Protein AF-A0A9D6XMR1-F1 (afdb_monomer_lite)

pLDDT: mean 90.74, std 6.07, range [70.31, 97.5]

Radius of gyration: 13.98 Å; chains: 1; bounding box: 31×31×35 Å

Foldseek 3Di:
DAVCCPPPLNVVVLVVLVVVAVLSVLLVVLQVPDPFYKYWDSDWAATKIATQDDAPNHGQQWIWGWHADPVRWIKIWIWGADPDPPGRDTDTPFMAIGHRVPDDSVVSNLVVVCRNNSNDNVSPPPRGDPDDPDDRID

Sequence (138 aa):
MVGNENEAPIRRRAEELAGRSAFFARLLEAARSHPEPFRLAEDGEGLDLGADNRVQGRPNRARLKAFSLPTGRLAVFFYKPSLLPFSRDRYGYGGRVFDPAGVPPEEIRQWLDFLAAGMPPDRRPDNLLRGFPYDVPR

Structure (mmCIF, N/CA/C/O backbone):
data_AF-A0A9D6XMR1-F1
#
_entry.id   AF-A0A9D6XMR1-F1
#
loop_
_atom_site.group_PDB
_atom_site.id
_atom_site.type_symbol
_atom_site.label_atom_id
_atom_site.label_alt_id
_atom_site.label_comp_id
_atom_site.label_asym_id
_atom_site.label_entity_id
_atom_site.label_seq_id
_atom_site.pdbx_PDB_ins_code
_atom_site.Cartn_x
_atom_site.Cartn_y
_atom_site.Cartn_z
_atom_site.occupancy
_atom_site.B_iso_or_equiv
_atom_site.auth_seq_id
_atom_site.auth_comp_id
_atom_site.auth_asym_id
_atom_site.auth_atom_id
_atom_site.pdbx_PDB_model_num
ATOM 1 N N . MET A 1 1 ? 10.834 -10.325 1.036 1.00 70.31 1 MET A N 1
ATOM 2 C CA . MET A 1 1 ? 11.903 -9.688 1.865 1.00 70.31 1 MET A CA 1
ATOM 3 C C . MET A 1 1 ? 11.776 -8.169 1.765 1.00 70.31 1 MET A C 1
ATOM 5 O O . MET A 1 1 ? 11.591 -7.684 0.653 1.00 70.31 1 MET A O 1
ATOM 9 N N . VAL A 1 2 ? 11.863 -7.415 2.873 1.00 78.75 2 VAL A N 1
ATOM 10 C CA . VAL A 1 2 ? 11.838 -5.936 2.833 1.00 78.75 2 VAL A CA 1
ATOM 11 C C . VAL A 1 2 ? 13.272 -5.403 2.900 1.00 78.75 2 VAL A C 1
ATOM 13 O O . VAL A 1 2 ? 13.907 -5.425 3.946 1.00 78.75 2 VAL A O 1
ATOM 16 N N . GLY A 1 3 ? 13.808 -4.950 1.767 1.00 73.56 3 GLY A N 1
ATOM 17 C CA . GLY A 1 3 ? 15.251 -4.764 1.571 1.00 73.56 3 GLY A CA 1
ATOM 18 C C . GLY A 1 3 ? 15.918 -3.700 2.451 1.00 73.56 3 GLY A C 1
ATOM 19 O O . GLY A 1 3 ? 17.111 -3.808 2.710 1.00 73.56 3 GLY A O 1
ATOM 20 N N . ASN A 1 4 ? 15.171 -2.701 2.931 1.00 83.94 4 ASN A N 1
ATOM 21 C CA . ASN A 1 4 ? 15.692 -1.599 3.749 1.00 83.94 4 ASN A CA 1
ATOM 22 C C . ASN A 1 4 ? 15.253 -1.652 5.223 1.00 83.94 4 ASN A C 1
ATOM 24 O O . ASN A 1 4 ? 15.451 -0.696 5.965 1.00 83.94 4 ASN A O 1
ATOM 28 N N . GLU A 1 5 ? 14.664 -2.760 5.685 1.00 75.62 5 GLU A N 1
ATOM 29 C CA . GLU A 1 5 ? 14.071 -2.814 7.030 1.00 75.62 5 GLU A CA 1
ATOM 30 C C . GLU A 1 5 ? 15.076 -2.769 8.187 1.00 75.62 5 GLU A C 1
ATOM 32 O O . GLU A 1 5 ? 14.698 -2.479 9.318 1.00 75.62 5 GLU A O 1
ATOM 37 N N . ASN A 1 6 ? 16.355 -3.029 7.909 1.00 78.69 6 ASN A N 1
ATOM 38 C CA . ASN A 1 6 ? 17.423 -2.987 8.907 1.00 78.69 6 ASN A CA 1
ATOM 39 C C . ASN A 1 6 ? 17.970 -1.573 9.147 1.00 78.69 6 ASN A C 1
ATOM 41 O O . ASN A 1 6 ? 18.709 -1.355 10.109 1.00 78.69 6 ASN A O 1
ATOM 45 N N . GLU A 1 7 ? 17.608 -0.608 8.303 1.00 86.81 7 GLU A N 1
ATOM 46 C CA . GLU A 1 7 ? 17.966 0.790 8.504 1.00 86.81 7 GLU A CA 1
ATOM 47 C C . GLU A 1 7 ? 17.198 1.331 9.715 1.00 86.81 7 GLU A C 1
ATOM 49 O O . GLU A 1 7 ? 15.973 1.237 9.783 1.00 86.81 7 GLU A O 1
ATOM 54 N N . ALA A 1 8 ? 17.912 1.900 10.692 1.00 81.44 8 ALA A N 1
ATOM 55 C CA . ALA A 1 8 ? 17.330 2.369 11.951 1.00 81.44 8 ALA A CA 1
ATOM 56 C C . ALA A 1 8 ? 16.037 3.210 11.808 1.00 81.44 8 ALA A C 1
ATOM 58 O O . ALA A 1 8 ? 15.093 2.927 12.556 1.00 81.44 8 ALA A O 1
ATOM 59 N N . PRO A 1 9 ? 15.934 4.196 10.886 1.00 83.31 9 PRO A N 1
ATOM 60 C CA . PRO A 1 9 ? 14.693 4.955 10.715 1.00 83.31 9 PRO A CA 1
ATOM 61 C C . PRO A 1 9 ? 13.536 4.093 10.186 1.00 83.31 9 PRO A C 1
ATOM 63 O O . PRO A 1 9 ? 12.418 4.198 10.694 1.00 83.31 9 PRO A O 1
ATOM 66 N N . ILE A 1 10 ? 13.801 3.195 9.232 1.00 86.38 10 ILE A N 1
ATOM 67 C CA . ILE A 1 10 ? 12.796 2.283 8.670 1.00 86.38 10 ILE A CA 1
ATOM 68 C C . ILE A 1 10 ? 12.326 1.280 9.720 1.00 86.38 10 ILE A C 1
ATOM 70 O O . ILE A 1 10 ? 11.121 1.081 9.880 1.00 86.38 10 ILE A O 1
ATOM 74 N N . ARG A 1 11 ? 13.258 0.675 10.463 1.00 86.62 11 ARG A N 1
ATOM 75 C CA . ARG A 1 11 ? 12.941 -0.309 11.502 1.00 86.62 11 ARG A CA 1
ATOM 76 C C . ARG A 1 11 ? 12.013 0.280 12.556 1.00 86.62 11 ARG A C 1
ATOM 78 O O . ARG A 1 11 ? 10.949 -0.276 12.814 1.00 86.62 11 ARG A O 1
ATOM 85 N N . ARG A 1 12 ? 12.381 1.443 13.106 1.00 87.00 12 ARG A N 1
ATOM 86 C CA . ARG A 1 12 ? 11.587 2.142 14.126 1.00 87.00 12 ARG A CA 1
ATOM 87 C C . ARG A 1 12 ? 10.180 2.458 13.621 1.00 87.00 12 ARG A C 1
ATOM 89 O O . ARG A 1 12 ? 9.207 2.265 14.341 1.00 87.00 12 ARG A O 1
ATOM 96 N N . ARG A 1 13 ? 10.068 2.915 12.374 1.00 88.00 13 ARG A N 1
ATOM 97 C CA . ARG A 1 13 ? 8.784 3.206 11.730 1.00 88.00 13 ARG A CA 1
ATOM 98 C C . ARG A 1 13 ? 7.935 1.949 11.542 1.00 88.00 13 ARG A C 1
ATOM 100 O O . ARG A 1 13 ? 6.734 1.979 11.799 1.00 88.00 13 ARG A O 1
ATOM 107 N N . ALA A 1 14 ? 8.542 0.851 11.098 1.00 88.50 14 ALA A N 1
ATOM 108 C CA . ALA A 1 14 ? 7.855 -0.423 10.927 1.00 88.50 14 ALA A CA 1
ATOM 109 C C . ALA A 1 14 ? 7.323 -0.954 12.270 1.00 88.50 14 ALA A C 1
ATOM 111 O O . ALA A 1 14 ? 6.169 -1.371 12.340 1.00 88.50 14 ALA A O 1
ATOM 112 N N . GLU A 1 15 ? 8.130 -0.880 13.332 1.00 90.88 15 GLU A N 1
ATOM 113 C CA . GLU A 1 15 ? 7.740 -1.237 14.704 1.00 90.88 15 GLU A CA 1
ATOM 114 C C . GLU A 1 15 ? 6.592 -0.358 15.215 1.00 90.88 15 GLU A C 1
ATOM 116 O O . GLU A 1 15 ? 5.594 -0.869 15.722 1.00 90.88 15 GLU A O 1
ATOM 121 N N . GLU A 1 16 ? 6.687 0.960 15.024 1.00 91.56 16 GLU A N 1
ATOM 122 C CA . GLU A 1 16 ? 5.648 1.907 15.427 1.00 91.56 16 GLU A CA 1
ATOM 123 C C . GLU A 1 16 ? 4.314 1.632 14.719 1.00 91.56 16 GLU A C 1
ATOM 125 O O . GLU A 1 16 ? 3.266 1.555 15.361 1.00 91.56 16 GLU A O 1
ATOM 130 N N . LEU A 1 17 ? 4.333 1.447 13.396 1.00 90.75 17 LEU A N 1
ATOM 131 C CA . LEU A 1 17 ? 3.129 1.151 12.616 1.00 90.75 17 LEU A CA 1
ATOM 132 C C . LEU A 1 17 ? 2.537 -0.212 12.986 1.00 90.75 17 LEU A C 1
ATOM 134 O O . LEU A 1 17 ? 1.322 -0.314 13.157 1.00 90.75 17 LEU A O 1
ATOM 138 N N . ALA A 1 18 ? 3.375 -1.237 13.162 1.00 91.56 18 ALA A N 1
ATOM 139 C CA . ALA A 1 18 ? 2.933 -2.552 13.617 1.00 91.56 18 ALA A CA 1
ATOM 140 C C . ALA A 1 18 ? 2.266 -2.486 15.003 1.00 91.56 18 ALA A C 1
ATOM 142 O O . ALA A 1 18 ? 1.244 -3.135 15.215 1.00 91.56 18 ALA A O 1
ATOM 143 N N . GLY A 1 19 ? 2.784 -1.652 15.913 1.00 91.19 19 GLY A N 1
ATOM 144 C CA . GLY A 1 19 ? 2.188 -1.410 17.229 1.00 91.19 19 GLY A CA 1
ATOM 145 C C . GLY A 1 19 ? 0.852 -0.656 17.189 1.00 91.19 19 GLY A C 1
ATOM 146 O O . GLY A 1 19 ? 0.026 -0.826 18.082 1.00 91.19 19 GLY A O 1
ATOM 147 N N . ARG A 1 20 ? 0.600 0.149 16.146 1.00 89.31 20 ARG A N 1
ATOM 148 C CA . ARG A 1 20 ? -0.657 0.905 15.975 1.00 89.31 20 ARG A CA 1
ATOM 149 C C . ARG A 1 20 ? -1.820 0.050 15.469 1.00 89.31 20 ARG A C 1
ATOM 151 O O . ARG A 1 20 ? -2.973 0.381 15.731 1.00 89.31 20 ARG A O 1
ATOM 158 N N . SER A 1 21 ? -1.553 -0.999 14.688 1.00 91.50 21 SER A N 1
ATOM 159 C CA . SER A 1 21 ? -2.606 -1.867 14.150 1.00 91.50 21 SER A CA 1
ATOM 160 C C . SER A 1 21 ? -2.083 -3.240 13.742 1.00 91.50 21 SER A C 1
ATOM 162 O O . SER A 1 21 ? -1.114 -3.352 12.990 1.00 91.50 21 SER A O 1
ATOM 164 N N . ALA A 1 22 ? -2.837 -4.285 14.097 1.00 92.94 22 ALA A N 1
ATOM 165 C CA . ALA A 1 22 ? -2.608 -5.645 13.610 1.00 92.94 22 ALA A CA 1
ATOM 166 C C . ALA A 1 22 ? -2.647 -5.746 12.074 1.00 92.94 22 ALA A C 1
ATOM 168 O O . ALA A 1 22 ? -2.057 -6.653 11.494 1.00 92.94 22 ALA A O 1
ATOM 169 N N . PHE A 1 23 ? -3.331 -4.826 11.385 1.00 94.94 23 PHE A N 1
ATOM 170 C CA . PHE A 1 23 ? -3.282 -4.758 9.927 1.00 94.94 23 PHE A CA 1
ATOM 171 C C . PHE A 1 23 ? -1.874 -4.426 9.410 1.00 94.94 23 PHE A C 1
ATOM 173 O O . PHE A 1 23 ? -1.373 -5.127 8.534 1.00 94.94 23 PHE A O 1
ATOM 180 N N . PHE A 1 24 ? -1.219 -3.397 9.960 1.00 95.00 24 PHE A N 1
ATOM 181 C CA . PHE A 1 24 ? 0.125 -3.004 9.523 1.00 95.00 24 PHE A CA 1
ATOM 182 C C . PHE A 1 24 ? 1.144 -4.108 9.800 1.00 95.00 24 PHE A C 1
ATOM 184 O O . PHE A 1 24 ? 1.966 -4.400 8.934 1.00 95.00 24 PHE A O 1
ATOM 191 N N . ALA A 1 25 ? 1.046 -4.766 10.960 1.00 94.62 25 ALA A N 1
ATOM 192 C CA . ALA A 1 25 ? 1.887 -5.914 11.292 1.00 94.62 25 ALA A CA 1
ATOM 193 C C . ALA A 1 25 ? 1.754 -7.040 10.249 1.00 94.62 25 ALA A C 1
ATOM 195 O O . ALA A 1 25 ? 2.758 -7.486 9.697 1.00 94.62 25 ALA A O 1
ATOM 196 N N . ARG A 1 26 ? 0.516 -7.425 9.905 1.00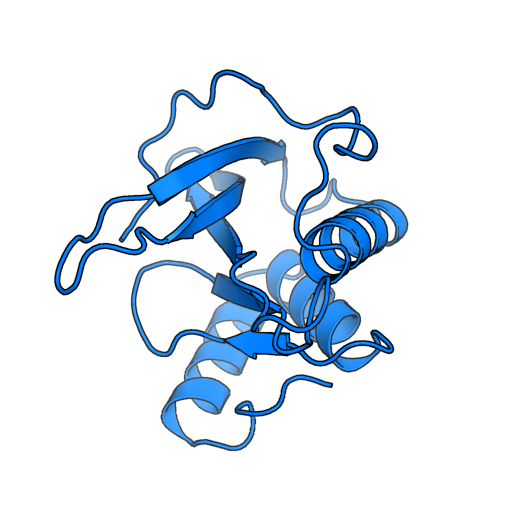 95.44 26 ARG A N 1
ATOM 197 C CA . ARG A 1 26 ? 0.240 -8.462 8.895 1.00 95.44 26 ARG A CA 1
ATOM 198 C C . ARG A 1 26 ? 0.703 -8.066 7.495 1.00 95.44 26 ARG A C 1
ATOM 200 O O . ARG A 1 26 ? 1.239 -8.900 6.775 1.00 95.44 26 ARG A O 1
ATOM 207 N N . LEU A 1 27 ? 0.523 -6.805 7.099 1.00 95.88 27 LEU A N 1
ATOM 208 C CA . LEU A 1 27 ? 0.996 -6.308 5.804 1.00 95.88 27 LEU A CA 1
ATOM 209 C C . LEU A 1 27 ? 2.528 -6.383 5.698 1.00 95.88 27 LEU A C 1
ATOM 211 O O . LEU A 1 27 ? 3.053 -6.827 4.678 1.00 95.88 27 LEU A O 1
ATOM 215 N N . LEU A 1 28 ? 3.241 -5.988 6.756 1.00 95.81 28 LEU A N 1
ATOM 216 C CA . LEU A 1 28 ? 4.701 -6.081 6.826 1.00 95.81 28 LEU A CA 1
ATOM 217 C C . LEU A 1 28 ? 5.182 -7.535 6.793 1.00 95.81 28 LEU A C 1
ATOM 219 O O . LEU A 1 28 ? 6.105 -7.861 6.051 1.00 95.81 28 LEU A O 1
ATOM 223 N N . GLU A 1 29 ? 4.552 -8.417 7.567 1.00 95.50 29 GLU A N 1
ATOM 224 C CA . GLU A 1 29 ? 4.859 -9.850 7.579 1.00 95.50 29 GLU A CA 1
ATOM 225 C C . GLU A 1 29 ? 4.640 -10.497 6.206 1.00 95.50 29 GLU A C 1
ATOM 227 O O . GLU A 1 29 ? 5.509 -11.222 5.709 1.00 95.50 29 GLU A O 1
ATOM 232 N N . ALA A 1 30 ? 3.522 -10.178 5.551 1.00 96.50 30 ALA A N 1
ATOM 233 C CA . ALA A 1 30 ? 3.234 -10.649 4.206 1.00 96.50 30 ALA A CA 1
ATOM 234 C C . ALA A 1 30 ? 4.296 -10.159 3.206 1.00 96.50 30 ALA A C 1
ATOM 236 O O . ALA A 1 30 ? 4.803 -10.957 2.424 1.00 96.50 30 ALA A O 1
ATOM 237 N N . ALA A 1 31 ? 4.712 -8.889 3.273 1.00 96.75 31 ALA A N 1
ATOM 238 C CA . ALA A 1 31 ? 5.765 -8.342 2.409 1.00 96.75 31 ALA A CA 1
ATOM 239 C C . ALA A 1 31 ? 7.149 -8.979 2.663 1.00 96.75 31 ALA A C 1
ATOM 241 O O . ALA A 1 31 ? 7.930 -9.210 1.732 1.00 96.75 31 ALA A O 1
ATOM 242 N N . ARG A 1 32 ? 7.467 -9.313 3.919 1.00 94.44 32 ARG A N 1
ATOM 243 C CA . ARG A 1 32 ? 8.696 -10.045 4.274 1.00 94.44 32 ARG A CA 1
ATOM 244 C C . ARG A 1 32 ? 8.713 -11.445 3.678 1.00 94.44 32 ARG A C 1
ATOM 246 O O . ARG A 1 32 ? 9.738 -11.841 3.126 1.00 94.44 32 ARG A O 1
ATOM 253 N N . SER A 1 33 ? 7.578 -12.133 3.748 1.00 95.62 33 SER A N 1
ATOM 254 C CA . SER A 1 33 ? 7.410 -13.521 3.305 1.00 95.62 33 SER A CA 1
ATOM 255 C C . SER A 1 33 ? 7.171 -13.657 1.799 1.00 95.62 33 SER A C 1
ATOM 257 O O . SER A 1 33 ? 7.257 -14.754 1.253 1.00 95.62 33 SER A O 1
ATOM 259 N N . HIS A 1 34 ? 6.869 -12.554 1.116 1.00 97.00 34 HIS A N 1
ATOM 260 C CA . HIS A 1 34 ? 6.633 -12.550 -0.319 1.00 97.00 34 HIS A CA 1
ATOM 261 C C . HIS A 1 34 ? 7.931 -12.851 -1.109 1.00 97.00 34 HIS A C 1
ATOM 263 O O . HIS A 1 34 ? 8.995 -12.345 -0.725 1.00 97.00 34 HIS A O 1
ATOM 269 N N . PRO A 1 35 ? 7.861 -13.627 -2.217 1.00 95.50 35 PRO A N 1
ATOM 270 C CA . PRO A 1 35 ? 9.032 -13.977 -3.034 1.00 95.50 35 PRO A CA 1
ATOM 271 C C . PRO A 1 35 ? 9.758 -12.763 -3.627 1.00 95.50 35 PRO A C 1
ATOM 273 O O . PRO A 1 35 ? 10.984 -12.707 -3.646 1.00 95.50 35 PRO A O 1
ATOM 276 N N . GLU A 1 36 ? 8.994 -11.777 -4.092 1.00 96.06 36 GLU A N 1
ATOM 277 C CA . GLU A 1 36 ? 9.530 -10.531 -4.648 1.00 96.06 36 GLU A CA 1
ATOM 278 C C . GLU A 1 36 ? 9.949 -9.543 -3.541 1.00 96.06 36 GLU A C 1
ATOM 280 O O . GLU A 1 36 ? 9.296 -9.480 -2.493 1.00 96.06 36 GLU A O 1
ATOM 285 N N . PRO A 1 37 ? 11.024 -8.759 -3.745 1.00 95.69 37 PRO A N 1
ATOM 286 C CA . PRO A 1 37 ? 11.496 -7.785 -2.769 1.00 95.69 37 PRO A CA 1
ATOM 287 C C . PRO A 1 37 ? 10.602 -6.539 -2.696 1.00 95.69 37 PRO A C 1
ATOM 289 O O . PRO A 1 37 ? 10.089 -6.052 -3.707 1.00 95.69 37 PRO A O 1
ATOM 292 N N . PHE A 1 38 ? 10.488 -5.974 -1.493 1.00 96.69 38 PHE A N 1
ATOM 293 C CA . PHE A 1 38 ? 9.796 -4.711 -1.228 1.00 96.69 38 PHE A CA 1
ATOM 294 C C . PHE A 1 38 ? 10.691 -3.728 -0.470 1.00 96.69 38 PHE A C 1
ATOM 296 O O . PHE A 1 38 ? 11.692 -4.114 0.131 1.00 96.69 38 PHE A O 1
ATOM 303 N N . ARG A 1 39 ? 10.314 -2.450 -0.464 1.00 95.12 39 ARG A N 1
ATOM 304 C CA . ARG A 1 39 ? 10.936 -1.388 0.336 1.00 95.12 39 ARG A CA 1
ATOM 305 C C . ARG A 1 39 ? 9.884 -0.509 0.983 1.00 95.12 39 ARG A C 1
ATOM 307 O O . ARG A 1 39 ? 8.831 -0.267 0.397 1.00 95.12 39 ARG A O 1
ATOM 314 N N . LEU A 1 40 ? 10.203 -0.001 2.164 1.00 94.00 40 LEU A N 1
ATOM 315 C CA . LEU A 1 40 ? 9.391 0.989 2.865 1.00 94.00 40 LEU A CA 1
ATOM 316 C C . LEU A 1 40 ? 9.902 2.400 2.575 1.00 94.00 40 LEU A C 1
ATOM 318 O O . LEU A 1 40 ? 11.112 2.604 2.481 1.00 94.00 40 LEU A O 1
ATOM 322 N N . ALA A 1 41 ? 9.003 3.376 2.460 1.00 90.00 41 ALA A N 1
ATOM 323 C CA . ALA A 1 41 ? 9.401 4.779 2.536 1.00 90.00 41 ALA A CA 1
ATOM 324 C C . ALA A 1 41 ? 9.707 5.175 3.991 1.00 90.00 41 ALA A C 1
ATOM 326 O O . ALA A 1 41 ? 9.059 4.698 4.927 1.00 90.00 41 ALA A O 1
ATOM 327 N N . GLU A 1 42 ? 10.685 6.062 4.168 1.00 81.94 42 GLU A N 1
ATOM 328 C CA . GLU A 1 42 ? 11.097 6.583 5.478 1.00 81.94 42 GLU A CA 1
ATOM 329 C C . GLU A 1 42 ? 10.064 7.543 6.080 1.00 81.94 42 GLU A C 1
ATOM 331 O O . GLU A 1 42 ? 9.891 7.615 7.300 1.00 81.94 42 GLU A O 1
ATOM 336 N N . ASP A 1 43 ? 9.348 8.269 5.228 1.00 77.88 43 ASP A N 1
ATOM 337 C CA . ASP A 1 43 ? 8.565 9.435 5.597 1.00 77.88 43 ASP A CA 1
ATOM 338 C C . ASP A 1 43 ? 7.086 9.340 5.185 1.00 77.88 43 ASP A C 1
ATOM 340 O O . ASP A 1 43 ? 6.613 8.377 4.577 1.00 77.88 43 ASP A O 1
ATOM 344 N N . GLY A 1 44 ? 6.323 10.343 5.621 1.00 82.12 44 GLY A N 1
ATOM 345 C CA . GLY A 1 44 ? 4.885 10.453 5.386 1.00 82.12 44 GLY A CA 1
ATOM 346 C C . GLY A 1 44 ? 4.026 9.829 6.482 1.00 82.12 44 GLY A C 1
ATOM 347 O O . GLY A 1 44 ? 4.527 9.253 7.449 1.00 82.12 44 GLY A O 1
ATOM 348 N N . GLU A 1 45 ? 2.711 9.946 6.347 1.00 88.25 45 GLU A N 1
ATOM 349 C CA . GLU A 1 45 ? 1.753 9.317 7.265 1.00 88.25 45 GLU A CA 1
ATOM 350 C C . GLU A 1 45 ? 1.374 7.908 6.785 1.00 88.25 45 GLU A C 1
ATOM 352 O O . GLU A 1 45 ? 1.176 7.681 5.590 1.00 88.25 45 GLU A O 1
ATOM 357 N N . GLY A 1 46 ? 1.256 6.959 7.718 1.00 92.44 46 GLY A N 1
ATOM 358 C CA . GLY A 1 46 ? 0.909 5.569 7.414 1.00 92.44 46 GLY A CA 1
ATOM 359 C C . GLY A 1 46 ? 2.088 4.739 6.898 1.00 92.44 46 GLY A C 1
ATOM 360 O O . GLY A 1 46 ? 3.247 5.066 7.116 1.00 92.44 46 GLY A O 1
ATOM 361 N N . LEU A 1 47 ? 1.806 3.629 6.232 1.00 94.69 47 LEU A N 1
ATOM 362 C CA . LEU A 1 47 ? 2.793 2.722 5.657 1.00 94.69 47 LEU A CA 1
ATOM 363 C C . LEU A 1 47 ? 2.837 2.920 4.142 1.00 94.69 47 LEU A C 1
ATOM 365 O O . LEU A 1 47 ? 1.817 2.749 3.483 1.00 94.69 47 LEU A O 1
ATOM 369 N N . ASP A 1 48 ? 4.000 3.246 3.583 1.00 95.88 48 ASP A N 1
ATOM 370 C CA . ASP A 1 48 ? 4.208 3.328 2.133 1.00 95.88 48 ASP A CA 1
ATOM 371 C C . ASP A 1 48 ? 5.188 2.230 1.710 1.00 95.88 48 ASP A C 1
ATOM 373 O O . ASP A 1 48 ? 6.345 2.225 2.133 1.00 95.88 48 ASP A O 1
ATOM 377 N N . LEU A 1 49 ? 4.687 1.265 0.940 1.00 96.81 49 LEU A N 1
ATOM 378 C CA . LEU A 1 49 ? 5.399 0.070 0.504 1.00 96.81 49 LEU A CA 1
ATOM 379 C C . LEU A 1 49 ? 5.538 0.084 -1.017 1.00 96.81 49 LEU A C 1
ATOM 381 O O . LEU A 1 49 ? 4.541 0.150 -1.735 1.00 96.81 49 LEU A O 1
ATOM 385 N N . GLY A 1 50 ? 6.764 -0.027 -1.516 1.00 96.56 50 GLY A N 1
ATOM 386 C CA . GLY A 1 50 ? 7.067 -0.174 -2.936 1.00 96.56 50 GLY A CA 1
ATOM 387 C C . GLY A 1 50 ? 7.619 -1.555 -3.257 1.00 96.56 50 GLY A C 1
ATOM 388 O O . GLY A 1 50 ? 8.405 -2.096 -2.485 1.00 96.56 50 GLY A O 1
ATOM 389 N N . ALA A 1 51 ? 7.241 -2.115 -4.403 1.00 96.19 51 ALA A N 1
ATOM 390 C CA . ALA A 1 51 ? 7.921 -3.290 -4.944 1.00 96.19 51 ALA A CA 1
ATOM 391 C C . ALA A 1 51 ? 9.286 -2.880 -5.527 1.00 96.19 51 ALA A C 1
ATOM 393 O O . ALA A 1 51 ? 9.382 -1.877 -6.235 1.00 96.19 51 ALA A O 1
ATOM 394 N N . ASP A 1 52 ? 10.331 -3.650 -5.225 1.00 95.56 52 ASP A N 1
ATOM 395 C CA . ASP A 1 52 ? 11.734 -3.349 -5.568 1.00 95.56 52 ASP A CA 1
ATOM 396 C C . ASP A 1 52 ? 12.295 -4.271 -6.664 1.00 95.56 52 ASP A C 1
ATOM 398 O O . ASP A 1 52 ? 13.490 -4.306 -6.950 1.00 95.56 52 ASP A O 1
ATOM 402 N N . ASN A 1 53 ? 11.422 -5.050 -7.295 1.00 96.25 53 ASN A N 1
ATOM 403 C CA . ASN A 1 53 ? 11.778 -5.909 -8.411 1.00 96.25 53 ASN A CA 1
ATOM 404 C C . ASN A 1 53 ? 11.804 -5.142 -9.745 1.00 96.25 53 ASN A C 1
ATOM 406 O O . ASN A 1 53 ? 11.556 -3.935 -9.823 1.00 96.25 53 ASN A O 1
ATOM 410 N N . ARG A 1 54 ? 12.120 -5.848 -10.837 1.00 96.88 54 ARG A N 1
ATOM 411 C CA . ARG A 1 54 ? 12.029 -5.300 -12.198 1.00 96.88 54 ARG A CA 1
ATOM 412 C C . ARG A 1 54 ? 10.798 -5.850 -12.903 1.00 96.88 54 ARG A C 1
ATOM 414 O O . ARG A 1 54 ? 10.584 -7.054 -12.920 1.00 96.88 54 ARG A O 1
ATOM 421 N N . VAL A 1 55 ? 10.056 -4.979 -13.580 1.00 95.38 55 VAL A N 1
ATOM 422 C CA . VAL A 1 55 ? 8.920 -5.349 -14.436 1.00 95.38 55 VAL A CA 1
ATOM 423 C C . VAL A 1 55 ? 9.264 -4.954 -15.866 1.00 95.38 55 VAL A C 1
ATOM 425 O O . VAL A 1 55 ? 9.609 -3.802 -16.127 1.00 95.38 55 VAL A O 1
ATOM 428 N N . GLN A 1 56 ? 9.225 -5.918 -16.793 1.00 92.44 56 GLN A N 1
ATOM 429 C CA . GLN A 1 56 ? 9.594 -5.71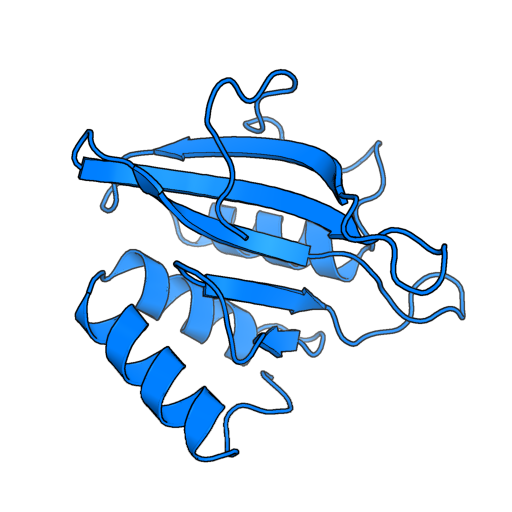7 -18.207 1.00 92.44 56 GLN A CA 1
ATOM 430 C C . GLN A 1 56 ? 10.978 -5.058 -18.375 1.00 92.44 56 GLN A C 1
ATOM 432 O O . GLN A 1 56 ? 11.170 -4.130 -19.159 1.00 92.44 56 GLN A O 1
ATOM 437 N N . GLY A 1 57 ? 11.949 -5.498 -17.570 1.00 94.50 57 GLY A N 1
ATOM 438 C CA . GLY A 1 57 ? 13.316 -4.987 -17.623 1.00 94.50 57 GLY A CA 1
ATOM 439 C C . GLY A 1 57 ? 13.489 -3.556 -17.106 1.00 94.50 57 GLY A C 1
ATOM 440 O O . GLY A 1 57 ? 14.575 -3.010 -17.271 1.00 94.50 57 GLY A O 1
ATOM 441 N N . ARG A 1 58 ? 12.489 -2.946 -16.458 1.00 93.69 58 ARG A N 1
ATOM 442 C CA . ARG A 1 58 ? 12.565 -1.607 -15.844 1.00 93.69 58 ARG A CA 1
ATOM 443 C C . ARG A 1 58 ? 12.344 -1.689 -14.328 1.00 93.69 58 ARG A C 1
ATOM 445 O O . ARG A 1 58 ? 11.681 -2.627 -13.889 1.00 93.69 58 ARG A O 1
ATOM 452 N N . PRO A 1 59 ? 12.864 -0.742 -13.523 1.00 94.88 59 PRO A N 1
ATOM 453 C CA . PRO A 1 59 ? 12.548 -0.683 -12.096 1.00 94.88 59 PRO A CA 1
ATOM 454 C C . PRO A 1 59 ? 11.036 -0.645 -11.869 1.00 94.88 59 PRO A C 1
ATOM 456 O O . PRO A 1 59 ? 10.332 0.123 -12.538 1.00 94.88 59 PRO A O 1
ATOM 459 N N . ASN A 1 60 ? 10.535 -1.468 -10.949 1.00 96.56 60 ASN A N 1
ATOM 460 C CA . ASN A 1 60 ? 9.141 -1.402 -10.556 1.00 96.56 60 ASN A CA 1
ATOM 461 C C . ASN A 1 60 ? 8.884 -0.085 -9.810 1.00 96.56 60 ASN A C 1
ATOM 463 O O . ASN A 1 60 ? 9.688 0.399 -9.020 1.00 96.56 60 ASN A O 1
ATOM 467 N N . ARG A 1 61 ? 7.761 0.546 -10.142 1.00 95.38 61 ARG A N 1
ATOM 468 C CA . ARG A 1 61 ? 7.337 1.842 -9.597 1.00 95.38 61 ARG A CA 1
ATOM 469 C C . ARG A 1 61 ? 6.024 1.720 -8.836 1.00 95.38 61 ARG A C 1
ATOM 471 O O . ARG A 1 61 ? 5.464 2.734 -8.432 1.00 95.38 61 ARG A O 1
ATOM 478 N N . ALA A 1 62 ? 5.496 0.506 -8.715 1.00 96.94 62 ALA A N 1
ATOM 479 C CA . ALA A 1 62 ? 4.256 0.247 -8.023 1.00 96.94 62 ALA A CA 1
ATOM 480 C C . ALA A 1 62 ? 4.429 0.433 -6.519 1.00 96.94 62 ALA A C 1
ATOM 482 O O . ALA A 1 62 ? 5.362 -0.102 -5.917 1.00 96.94 62 ALA A O 1
ATOM 483 N N . ARG A 1 63 ? 3.506 1.193 -5.934 1.00 97.00 63 ARG A N 1
ATOM 484 C CA . ARG A 1 63 ? 3.455 1.467 -4.507 1.00 97.00 63 ARG A CA 1
ATOM 485 C C . ARG A 1 63 ? 2.049 1.290 -3.960 1.00 97.00 63 ARG A C 1
ATOM 487 O O . ARG A 1 63 ? 1.060 1.497 -4.665 1.00 97.00 63 ARG A O 1
ATOM 494 N N . LEU A 1 64 ? 1.997 0.948 -2.683 1.00 96.69 64 LEU A N 1
ATOM 495 C CA . LEU A 1 64 ? 0.809 0.878 -1.852 1.00 96.69 64 LEU A CA 1
ATOM 496 C C . LEU A 1 64 ? 1.027 1.802 -0.663 1.00 96.69 64 LEU A C 1
ATOM 498 O O . LEU A 1 64 ? 2.010 1.656 0.058 1.00 96.69 64 LEU A O 1
ATOM 502 N N . LYS A 1 65 ? 0.087 2.718 -0.433 1.00 96.69 65 LYS A N 1
ATOM 503 C CA . LYS A 1 65 ? 0.026 3.515 0.791 1.00 96.69 65 LYS A CA 1
ATOM 504 C C . LYS A 1 65 ? -1.149 3.063 1.639 1.00 96.69 65 LYS A C 1
ATOM 506 O O . LYS A 1 65 ? -2.287 3.132 1.183 1.00 96.69 65 LYS A O 1
ATOM 511 N N . ALA A 1 66 ? -0.875 2.603 2.851 1.00 96.25 66 ALA A N 1
ATOM 512 C CA . ALA A 1 66 ? -1.868 2.225 3.840 1.00 96.25 66 ALA A CA 1
ATOM 513 C C . ALA A 1 66 ? -1.898 3.246 4.977 1.00 96.25 66 ALA A C 1
ATOM 515 O O . ALA A 1 66 ? -0.853 3.583 5.523 1.00 96.25 66 ALA A O 1
ATOM 516 N N . PHE A 1 67 ? -3.067 3.742 5.358 1.00 95.38 67 PHE A N 1
ATOM 517 C CA . PHE A 1 67 ? -3.180 4.803 6.360 1.00 95.38 67 PHE A CA 1
ATOM 518 C C . PHE A 1 67 ? -4.532 4.758 7.070 1.00 95.38 67 PHE A C 1
ATOM 520 O O . PHE A 1 67 ? -5.484 4.136 6.591 1.00 95.38 67 PHE A O 1
ATOM 527 N N . SER A 1 68 ? -4.599 5.404 8.231 1.00 93.56 68 SER A N 1
ATOM 528 C CA . SER A 1 68 ? -5.831 5.532 9.005 1.00 93.56 68 SER A CA 1
ATOM 529 C C . SER A 1 68 ? -6.651 6.715 8.518 1.00 93.56 68 SER A C 1
ATOM 531 O O . SER A 1 68 ? -6.115 7.777 8.223 1.00 93.56 68 SER A O 1
ATOM 533 N N . LEU A 1 69 ? -7.965 6.534 8.453 1.00 92.88 69 LEU A N 1
ATOM 534 C CA . LEU A 1 69 ? -8.912 7.610 8.199 1.00 92.88 69 LEU A CA 1
ATOM 535 C C . LEU A 1 69 ? -9.411 8.192 9.531 1.00 92.88 69 LEU A C 1
ATOM 537 O O . LEU A 1 69 ? -9.494 7.456 10.517 1.00 92.88 69 LEU A O 1
ATOM 541 N N . PRO A 1 70 ? -9.875 9.458 9.559 1.00 89.50 70 PRO A N 1
ATOM 542 C CA . PRO A 1 70 ? -10.479 10.059 10.756 1.00 89.50 70 PRO A CA 1
ATOM 543 C C . PRO A 1 70 ? -11.672 9.268 11.316 1.00 89.50 70 PRO A C 1
ATOM 545 O O . PRO A 1 70 ? -11.979 9.341 12.498 1.00 89.50 70 PRO A O 1
ATOM 548 N N . THR A 1 71 ? -12.327 8.476 10.464 1.00 90.31 71 THR A N 1
ATOM 549 C CA . THR A 1 71 ? -13.435 7.575 10.827 1.00 90.31 71 THR A CA 1
ATOM 550 C C . THR A 1 71 ? -13.014 6.349 11.653 1.00 90.31 71 THR A C 1
ATOM 552 O O . THR A 1 71 ? -13.871 5.556 12.025 1.00 90.31 71 THR A O 1
ATOM 555 N N . GLY A 1 72 ? -11.713 6.137 11.888 1.00 90.19 72 GLY A N 1
ATOM 556 C CA . GLY A 1 72 ? -11.170 4.934 12.535 1.00 90.19 72 GLY A CA 1
ATOM 557 C C . GLY A 1 72 ? -10.994 3.735 11.593 1.00 90.19 72 GLY A C 1
ATOM 558 O O . GLY A 1 72 ? -10.367 2.742 11.962 1.00 90.19 72 GLY A O 1
ATOM 559 N N . ARG A 1 73 ? -11.500 3.830 10.358 1.00 93.81 73 ARG A N 1
ATOM 560 C CA . ARG A 1 73 ? -11.266 2.846 9.292 1.00 93.81 73 ARG A CA 1
ATOM 561 C C . ARG A 1 73 ? -9.857 2.990 8.721 1.00 93.81 73 ARG A C 1
ATOM 563 O O . ARG A 1 73 ? -9.221 4.035 8.856 1.00 93.81 73 ARG A O 1
ATOM 570 N N . LEU A 1 74 ? -9.387 1.956 8.038 1.00 95.00 74 LEU A N 1
ATOM 571 C CA . LEU A 1 74 ? -8.140 1.991 7.282 1.00 95.00 74 LEU A CA 1
ATOM 572 C C . LEU A 1 74 ? -8.426 2.130 5.793 1.00 95.00 74 LEU A C 1
ATOM 574 O O . LEU A 1 74 ? -9.474 1.716 5.293 1.00 95.00 74 LEU A O 1
ATOM 578 N N . ALA A 1 75 ? -7.454 2.683 5.085 1.00 95.50 75 ALA A N 1
ATOM 579 C CA . ALA A 1 75 ? -7.433 2.704 3.642 1.00 95.50 75 ALA A CA 1
ATOM 580 C C . ALA A 1 75 ? -6.126 2.136 3.096 1.00 95.50 75 ALA A C 1
ATOM 582 O O . ALA A 1 75 ? -5.071 2.310 3.701 1.00 95.50 75 ALA A O 1
ATOM 583 N N . VAL A 1 76 ? -6.202 1.518 1.918 1.00 95.88 76 VAL A N 1
ATOM 584 C CA . VAL A 1 76 ? -5.054 1.281 1.035 1.00 95.88 76 VAL A CA 1
ATOM 585 C C . VAL A 1 76 ? -5.261 2.022 -0.276 1.00 95.88 76 VAL A C 1
ATOM 587 O O . VAL A 1 76 ? -6.368 2.044 -0.814 1.00 95.88 76 VAL A O 1
ATOM 590 N N . PHE A 1 77 ? -4.196 2.610 -0.803 1.00 96.38 77 PHE A N 1
ATOM 591 C CA . PHE A 1 77 ? -4.187 3.309 -2.080 1.00 96.38 77 PHE A CA 1
ATOM 592 C C . PHE A 1 77 ? -3.003 2.852 -2.926 1.00 96.38 77 PHE A C 1
ATOM 594 O O . PHE A 1 77 ? -1.857 2.877 -2.480 1.00 96.38 77 PHE A O 1
ATOM 601 N N . PHE A 1 78 ? -3.288 2.456 -4.160 1.00 96.19 78 PHE A N 1
ATOM 602 C CA . PHE A 1 78 ? -2.322 1.924 -5.110 1.00 96.19 78 PHE A CA 1
ATOM 603 C C . PHE A 1 78 ? -1.921 3.017 -6.084 1.00 96.19 78 PHE A C 1
ATOM 605 O O . PHE A 1 78 ? -2.786 3.658 -6.687 1.00 96.19 78 PHE A O 1
ATOM 612 N N . TYR A 1 79 ? -0.623 3.244 -6.264 1.00 95.25 79 TYR A N 1
ATOM 613 C CA . TYR A 1 79 ? -0.163 4.333 -7.115 1.00 95.25 79 TYR A CA 1
ATOM 614 C C . TYR A 1 79 ? 1.219 4.106 -7.714 1.00 95.25 79 TYR A C 1
ATOM 616 O O . TYR A 1 79 ? 2.039 3.354 -7.193 1.00 95.25 79 TYR A O 1
ATOM 624 N N . LYS A 1 80 ? 1.491 4.806 -8.816 1.00 94.94 80 LYS A N 1
ATOM 625 C CA . LYS A 1 80 ? 2.854 5.008 -9.322 1.00 94.94 80 LYS A CA 1
ATOM 626 C C . LYS A 1 80 ? 3.236 6.473 -9.115 1.00 94.94 80 LYS A C 1
ATOM 628 O O . LYS A 1 80 ? 2.406 7.339 -9.409 1.00 94.94 80 LYS A O 1
ATOM 633 N N . PRO A 1 81 ? 4.454 6.783 -8.640 1.00 92.06 81 PRO A N 1
ATOM 634 C CA . PRO A 1 81 ? 4.935 8.159 -8.614 1.00 92.06 81 PRO A CA 1
ATOM 635 C C . PRO A 1 81 ? 5.022 8.719 -10.041 1.00 92.06 81 PRO A C 1
ATOM 637 O O . PRO A 1 81 ? 4.912 7.979 -11.024 1.00 92.06 81 PRO A O 1
ATOM 640 N N . SER A 1 82 ? 5.234 10.022 -10.181 1.00 88.31 82 SER A N 1
ATOM 641 C CA . SER A 1 82 ? 5.551 10.640 -11.469 1.00 88.31 82 SER A CA 1
ATOM 642 C C . SER A 1 82 ? 6.928 10.206 -11.993 1.00 88.31 82 SER A C 1
ATOM 644 O O . SER A 1 82 ? 7.779 9.739 -11.232 1.00 88.31 82 SER A O 1
ATOM 646 N N . LEU A 1 83 ? 7.126 10.253 -13.316 1.00 85.31 83 LEU A N 1
ATOM 647 C CA . LEU A 1 83 ? 8.462 10.116 -13.930 1.00 85.31 83 LEU A CA 1
ATOM 648 C C . LEU A 1 83 ? 9.186 11.460 -13.991 1.00 85.31 83 LEU A C 1
ATOM 650 O O . LEU A 1 83 ? 10.395 11.490 -14.202 1.00 85.31 83 LEU A O 1
ATOM 654 N N . LEU A 1 84 ? 8.445 12.559 -13.845 1.00 86.00 84 LEU A N 1
ATOM 655 C CA . LEU A 1 84 ? 9.010 13.892 -13.906 1.00 86.00 84 LEU A CA 1
ATOM 656 C C . LEU A 1 84 ? 9.852 14.136 -12.648 1.00 86.00 84 LEU A C 1
ATOM 658 O O . LEU A 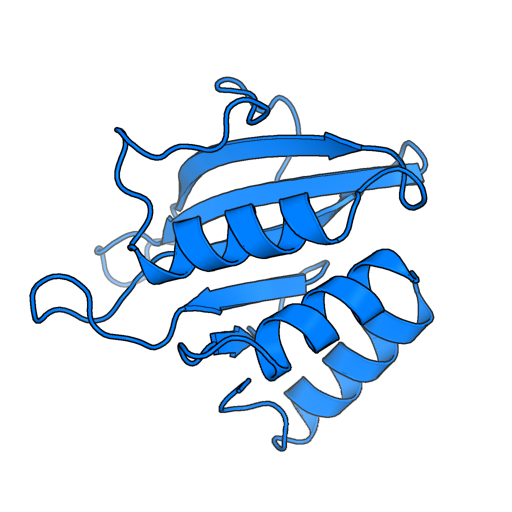1 84 ? 9.332 13.968 -11.539 1.00 86.00 84 LEU A O 1
ATOM 662 N N . PRO A 1 85 ? 11.124 14.546 -12.796 1.00 78.00 85 PRO A N 1
ATOM 663 C CA . PRO A 1 85 ? 11.944 14.955 -11.665 1.00 78.00 85 PRO A CA 1
ATOM 664 C C . PRO A 1 85 ? 11.208 15.990 -10.811 1.00 78.00 85 PRO A C 1
ATOM 666 O O . PRO A 1 85 ? 10.549 16.881 -11.345 1.00 78.00 85 PRO A O 1
ATOM 669 N N . PHE A 1 86 ? 11.303 15.857 -9.487 1.00 78.06 86 PHE A N 1
ATOM 670 C CA . PHE A 1 86 ? 10.679 16.747 -8.494 1.00 78.06 86 PHE A CA 1
ATOM 671 C C . PHE A 1 86 ? 9.139 16.781 -8.478 1.00 78.06 86 PHE A C 1
ATOM 673 O O . PHE A 1 86 ? 8.566 17.354 -7.548 1.00 78.06 86 PHE A O 1
ATOM 680 N N . SER A 1 87 ? 8.449 16.149 -9.436 1.00 84.19 87 SER A N 1
ATOM 681 C CA . SER A 1 87 ? 6.994 16.013 -9.375 1.00 84.19 87 SER A CA 1
ATOM 682 C C . SER A 1 87 ? 6.623 15.091 -8.222 1.00 84.19 87 SER A C 1
ATOM 684 O O . SER A 1 87 ? 7.095 13.960 -8.103 1.00 84.19 87 SER A O 1
ATOM 686 N N . ARG A 1 88 ? 5.728 15.590 -7.373 1.00 81.25 88 ARG A N 1
ATOM 687 C CA . ARG A 1 88 ? 5.122 14.814 -6.292 1.00 81.25 88 ARG A CA 1
ATOM 688 C C . ARG A 1 88 ? 3.846 14.113 -6.759 1.00 81.25 88 ARG A C 1
ATOM 690 O O . ARG A 1 88 ? 3.136 13.545 -5.933 1.00 81.25 88 ARG A O 1
ATOM 697 N N . ASP A 1 89 ? 3.499 14.178 -8.040 1.00 85.81 89 ASP A N 1
ATOM 698 C CA . ASP A 1 89 ? 2.233 13.635 -8.520 1.00 85.81 89 ASP A CA 1
ATOM 699 C C . ASP A 1 89 ? 2.216 12.113 -8.451 1.00 85.81 89 ASP A C 1
ATOM 701 O O . ASP A 1 89 ? 3.242 11.430 -8.535 1.00 85.81 89 ASP A O 1
ATOM 705 N N . ARG A 1 90 ? 1.009 11.584 -8.263 1.00 88.56 90 ARG A N 1
ATOM 706 C CA . ARG A 1 90 ? 0.749 10.158 -8.107 1.00 88.56 90 ARG A CA 1
ATOM 707 C C . ARG A 1 90 ? -0.320 9.758 -9.107 1.00 88.56 90 ARG A C 1
ATOM 709 O O . ARG A 1 90 ? -1.419 10.303 -9.091 1.00 88.56 90 ARG A O 1
ATOM 716 N N . TYR A 1 91 ? -0.007 8.782 -9.948 1.00 89.50 91 TYR A N 1
ATOM 717 C CA . TYR A 1 91 ? -0.991 8.144 -10.810 1.00 89.50 91 TYR A CA 1
ATOM 718 C C . TYR A 1 91 ? -1.693 7.061 -9.999 1.00 89.50 91 TYR A C 1
ATOM 720 O O . TYR A 1 91 ? -1.078 6.039 -9.692 1.00 89.50 91 TYR A O 1
ATOM 728 N N . GLY A 1 92 ? -2.943 7.311 -9.611 1.00 90.19 92 GLY A N 1
ATOM 729 C CA . GLY A 1 92 ? -3.748 6.383 -8.819 1.00 90.19 92 GLY A CA 1
ATOM 730 C C . GLY A 1 92 ? -4.271 5.205 -9.639 1.00 90.19 92 GLY A C 1
ATOM 731 O O . GLY A 1 92 ? -4.797 5.384 -10.733 1.00 90.19 92 GLY A O 1
ATOM 732 N N . TYR A 1 93 ? -4.158 4.003 -9.081 1.00 91.38 93 TYR A N 1
ATOM 733 C CA . TYR A 1 93 ? -4.674 2.746 -9.640 1.00 91.38 93 TYR A CA 1
ATOM 734 C C . TYR A 1 93 ? -5.886 2.221 -8.855 1.00 91.38 93 TYR A C 1
ATOM 736 O O . TYR A 1 93 ? -6.438 1.171 -9.183 1.00 91.38 93 TYR A O 1
ATOM 744 N N . GLY A 1 94 ? -6.349 2.988 -7.867 1.00 93.25 94 GLY A N 1
ATOM 745 C CA . GLY A 1 94 ? -7.507 2.690 -7.033 1.00 93.25 94 GLY A CA 1
ATOM 746 C C . GLY A 1 94 ? -7.130 2.547 -5.566 1.00 93.25 94 GLY A C 1
ATOM 747 O O . GLY A 1 94 ? -5.962 2.633 -5.189 1.00 93.25 94 GLY A O 1
ATOM 748 N N . GLY A 1 95 ? -8.134 2.324 -4.732 1.00 94.12 95 GLY A N 1
ATOM 749 C CA . GLY A 1 95 ? -7.932 2.098 -3.310 1.00 94.12 95 GLY A CA 1
ATOM 750 C C . GLY A 1 95 ? -9.091 1.344 -2.691 1.00 94.12 95 GLY A C 1
ATOM 751 O O . GLY A 1 95 ? -10.107 1.106 -3.339 1.00 94.12 95 GLY A O 1
ATOM 752 N N . ARG 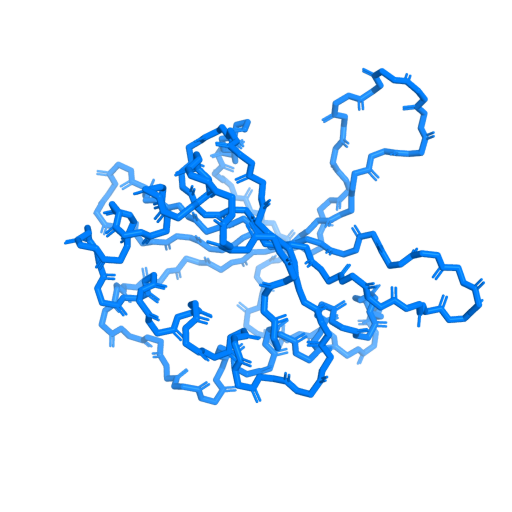A 1 96 ? -8.949 0.965 -1.431 1.00 94.44 96 ARG A N 1
ATOM 753 C CA . ARG A 1 96 ? -9.995 0.282 -0.671 1.00 94.44 96 ARG A CA 1
ATOM 754 C C . ARG A 1 96 ? -10.049 0.867 0.726 1.00 94.44 96 ARG A C 1
ATOM 756 O O . ARG A 1 96 ? -9.003 1.120 1.311 1.00 94.44 96 ARG A O 1
ATOM 763 N N . VAL A 1 97 ? -11.259 1.039 1.249 1.00 94.75 97 VAL A N 1
ATOM 764 C CA . VAL A 1 97 ? -11.498 1.380 2.655 1.00 94.75 97 VAL A CA 1
ATOM 765 C C . VAL A 1 97 ? -12.115 0.184 3.355 1.00 94.75 97 VAL A C 1
ATOM 767 O O . VAL A 1 97 ? -13.044 -0.432 2.832 1.00 94.75 97 VAL A O 1
ATOM 770 N N . PHE A 1 98 ? -11.596 -0.146 4.527 1.00 94.06 98 PHE A N 1
ATOM 771 C CA . PHE A 1 98 ? -11.955 -1.351 5.258 1.00 94.06 98 PHE A CA 1
ATOM 772 C C . PHE A 1 98 ? -11.765 -1.154 6.758 1.00 94.06 98 PHE A C 1
ATOM 774 O O . PHE A 1 98 ? -11.080 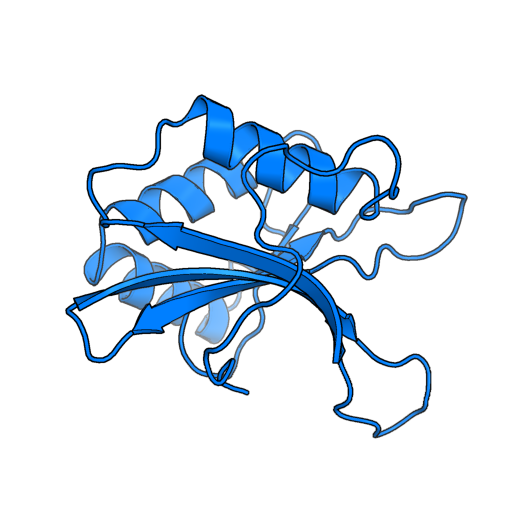-0.236 7.213 1.00 94.06 98 PHE A O 1
ATOM 781 N N . ASP A 1 99 ? -12.367 -2.046 7.530 1.00 93.06 99 ASP A N 1
ATOM 782 C CA . ASP A 1 99 ? -12.167 -2.083 8.972 1.00 93.06 99 ASP A CA 1
ATOM 783 C C . ASP A 1 99 ? -10.889 -2.874 9.291 1.00 93.06 99 ASP A C 1
ATOM 785 O O . ASP A 1 99 ? -10.627 -3.885 8.632 1.00 93.06 99 ASP A O 1
ATOM 789 N N . PRO A 1 100 ? -10.081 -2.471 10.290 1.00 81.50 100 PRO A N 1
ATOM 790 C CA . PRO A 1 100 ? -8.780 -3.094 10.562 1.00 81.50 100 PRO A CA 1
ATOM 791 C C . PRO A 1 100 ? -8.811 -4.617 10.762 1.00 81.50 100 PRO A C 1
ATOM 793 O O . PRO A 1 100 ? -7.862 -5.315 10.397 1.00 81.50 100 PRO A O 1
ATOM 796 N N . ALA A 1 101 ? -9.907 -5.135 11.323 1.00 83.44 101 ALA A N 1
ATOM 797 C CA . ALA A 1 101 ? -10.124 -6.563 11.544 1.00 83.44 101 ALA A CA 1
ATOM 798 C C . ALA A 1 101 ? -10.605 -7.320 10.288 1.00 83.44 101 ALA A C 1
ATOM 800 O O . ALA A 1 101 ? -10.545 -8.544 10.257 1.00 83.44 101 ALA A O 1
ATOM 801 N N . GLY A 1 102 ? -11.073 -6.615 9.253 1.00 81.31 102 GLY A N 1
ATOM 802 C CA . GLY A 1 102 ? -11.861 -7.184 8.156 1.00 81.31 102 GLY A CA 1
ATOM 803 C C . GLY A 1 102 ? -11.090 -7.598 6.901 1.00 81.31 102 GLY A C 1
ATOM 804 O O . GLY A 1 102 ? -11.720 -8.030 5.939 1.00 81.31 102 GLY A O 1
ATOM 805 N N . VAL A 1 103 ? -9.760 -7.455 6.863 1.00 90.88 103 VAL A N 1
ATOM 806 C CA . VAL A 1 103 ? -8.963 -7.853 5.685 1.00 90.88 103 VAL A CA 1
ATOM 807 C C . VAL A 1 103 ? -8.417 -9.269 5.867 1.00 90.88 103 VAL A C 1
ATOM 809 O O . VAL A 1 103 ? -7.621 -9.475 6.793 1.00 90.88 103 VAL A O 1
ATOM 812 N N . PRO A 1 104 ? -8.794 -10.234 5.011 1.00 92.56 104 PRO A N 1
ATOM 813 C CA . PRO A 1 104 ? -8.248 -11.582 5.056 1.00 92.56 104 PRO A CA 1
ATOM 814 C C . PRO A 1 104 ? -6.802 -11.622 4.516 1.00 92.56 104 PRO A C 1
ATOM 816 O O . PRO A 1 104 ? -6.440 -10.807 3.658 1.00 92.56 104 PRO A O 1
ATOM 819 N N . PRO A 1 105 ? -5.950 -12.550 4.993 1.00 92.94 105 PRO A N 1
ATOM 820 C CA . PRO A 1 105 ? -4.556 -12.668 4.549 1.00 92.94 105 PRO A CA 1
ATOM 821 C C . PRO A 1 105 ? -4.393 -12.834 3.032 1.00 92.94 105 PRO A C 1
ATOM 823 O O . PRO A 1 105 ? -3.470 -12.280 2.434 1.00 92.94 105 PRO A O 1
ATOM 826 N N . GLU A 1 106 ? -5.310 -13.556 2.391 1.00 93.31 106 GLU A N 1
ATOM 827 C CA . GLU A 1 106 ? -5.303 -13.820 0.951 1.00 93.31 106 GLU A CA 1
ATOM 828 C C . GLU A 1 106 ? -5.404 -12.530 0.143 1.00 93.31 106 GLU A C 1
ATOM 830 O O . GLU A 1 106 ? -4.802 -12.411 -0.922 1.00 93.31 106 GLU A O 1
ATOM 835 N N . GLU A 1 107 ? -6.137 -11.554 0.663 1.00 94.38 107 GLU A N 1
ATOM 836 C CA . GLU A 1 107 ? -6.321 -10.273 0.007 1.00 94.38 107 GLU A CA 1
ATOM 837 C C . GLU A 1 107 ? -5.073 -9.395 0.117 1.00 94.38 107 GLU A C 1
ATOM 839 O O . GLU A 1 107 ? -4.657 -8.785 -0.865 1.00 94.38 107 GLU A O 1
ATOM 844 N N . ILE A 1 108 ? -4.411 -9.405 1.280 1.00 95.56 108 ILE A N 1
ATOM 845 C CA . ILE A 1 108 ? -3.098 -8.764 1.440 1.00 95.56 108 ILE A CA 1
ATOM 846 C C . ILE A 1 108 ? -2.112 -9.359 0.431 1.00 95.56 108 ILE A C 1
ATOM 848 O O . ILE A 1 108 ? -1.389 -8.618 -0.232 1.00 95.56 108 ILE A O 1
ATOM 852 N N . ARG A 1 109 ? -2.118 -10.686 0.263 1.00 95.56 109 ARG A N 1
ATOM 853 C CA . ARG A 1 109 ? -1.278 -11.356 -0.734 1.00 95.56 109 ARG A CA 1
ATOM 854 C C . ARG A 1 109 ? -1.603 -10.894 -2.157 1.00 95.56 109 ARG A C 1
ATOM 856 O O . ARG A 1 109 ? -0.686 -10.501 -2.866 1.00 95.56 109 ARG A O 1
ATOM 863 N N . GLN A 1 110 ? -2.881 -10.840 -2.540 1.00 95.81 110 GLN A N 1
ATOM 864 C CA . GLN A 1 110 ? -3.297 -10.338 -3.859 1.00 95.81 110 GLN A CA 1
ATOM 865 C C . GLN A 1 110 ? -2.825 -8.901 -4.117 1.00 95.81 110 GLN A C 1
ATOM 867 O O . GLN A 1 110 ? -2.442 -8.559 -5.236 1.00 95.81 110 GLN A O 1
ATOM 872 N N . TRP A 1 111 ? -2.826 -8.044 -3.095 1.00 96.69 111 TRP A N 1
ATOM 873 C CA . TRP A 1 111 ? -2.297 -6.687 -3.215 1.00 96.69 111 TRP A CA 1
ATOM 874 C C . TRP A 1 111 ? -0.788 -6.663 -3.458 1.00 96.69 111 TRP A C 1
ATOM 876 O O . TRP A 1 111 ? -0.322 -5.884 -4.291 1.00 96.69 111 TRP A O 1
ATOM 886 N N . LEU A 1 112 ? -0.028 -7.507 -2.757 1.00 97.50 112 LEU A N 1
ATOM 887 C CA . LEU A 1 112 ? 1.418 -7.622 -2.946 1.00 97.50 112 LEU A CA 1
ATOM 888 C C . LEU A 1 112 ? 1.762 -8.208 -4.321 1.00 97.50 112 LEU A C 1
ATOM 890 O O . LEU A 1 112 ? 2.630 -7.657 -4.997 1.00 97.50 112 LEU A O 1
ATOM 894 N N . ASP A 1 113 ? 1.022 -9.222 -4.779 1.00 97.00 113 ASP A N 1
ATOM 895 C CA . ASP A 1 113 ? 1.145 -9.787 -6.128 1.00 97.00 113 ASP A CA 1
ATOM 896 C C . ASP A 1 113 ? 0.879 -8.712 -7.196 1.00 97.00 113 ASP A C 1
ATOM 898 O O . ASP A 1 113 ? 1.630 -8.564 -8.164 1.00 97.00 113 ASP A O 1
ATOM 902 N N . PHE A 1 114 ? -0.166 -7.901 -7.000 1.00 97.06 114 PHE A N 1
ATOM 903 C CA . PHE A 1 114 ? -0.504 -6.794 -7.892 1.00 97.06 114 PHE A CA 1
ATOM 904 C C . PHE A 1 114 ? 0.603 -5.728 -7.942 1.00 97.06 114 PHE A C 1
ATOM 906 O O . PHE A 1 114 ? 0.948 -5.248 -9.028 1.00 97.06 114 PHE A O 1
ATOM 913 N N . LEU A 1 115 ? 1.202 -5.382 -6.795 1.00 97.12 115 LEU A N 1
ATOM 914 C CA . LEU A 1 115 ? 2.362 -4.486 -6.727 1.00 97.12 115 LEU A CA 1
ATOM 915 C C . LEU A 1 115 ? 3.559 -5.073 -7.471 1.00 97.12 115 LEU A C 1
ATOM 917 O O . LEU A 1 115 ? 4.141 -4.408 -8.329 1.00 97.12 115 LEU A O 1
ATOM 921 N N . ALA A 1 116 ? 3.912 -6.316 -7.160 1.00 97.44 116 ALA A N 1
ATOM 922 C CA . ALA A 1 116 ? 5.069 -6.996 -7.719 1.00 97.44 116 ALA A CA 1
ATOM 923 C C . ALA A 1 116 ? 4.960 -7.196 -9.239 1.00 97.44 116 ALA A C 1
ATOM 925 O O . ALA A 1 116 ? 5.962 -7.099 -9.947 1.00 97.44 116 ALA A O 1
ATOM 926 N N . ALA A 1 117 ? 3.743 -7.369 -9.763 1.00 96.75 117 ALA A N 1
ATOM 927 C CA . ALA A 1 117 ? 3.463 -7.416 -11.198 1.00 96.75 117 ALA A CA 1
ATOM 928 C C . ALA A 1 117 ? 3.527 -6.039 -11.894 1.00 96.75 117 ALA A C 1
ATOM 930 O O . ALA A 1 117 ? 3.369 -5.948 -13.113 1.00 96.75 117 ALA A O 1
ATOM 931 N N . GLY A 1 118 ? 3.735 -4.950 -11.148 1.00 96.38 118 GLY A N 1
ATOM 932 C CA . GLY A 1 118 ? 3.789 -3.588 -11.682 1.00 96.38 118 GLY A CA 1
ATOM 933 C C . GLY A 1 118 ? 2.416 -2.958 -11.917 1.00 96.38 118 GLY A C 1
ATOM 934 O O . GLY A 1 118 ? 2.306 -2.004 -12.694 1.00 96.38 118 GLY A O 1
ATOM 935 N N . MET A 1 119 ? 1.380 -3.460 -11.243 1.00 95.88 119 MET A N 1
ATOM 936 C CA . MET A 1 119 ? -0.019 -3.033 -11.342 1.00 95.88 119 MET A CA 1
ATOM 937 C C . MET A 1 119 ? -0.587 -3.066 -12.771 1.00 95.88 119 MET A C 1
ATOM 939 O O . MET A 1 119 ? -0.948 -2.014 -13.316 1.00 95.88 119 MET A O 1
ATOM 943 N N . PRO A 1 120 ? -0.630 -4.247 -13.411 1.00 92.88 120 PRO A N 1
ATOM 944 C CA . PRO A 1 120 ? -1.178 -4.389 -14.752 1.00 92.88 120 PRO A CA 1
ATOM 945 C C . PRO A 1 120 ? -2.718 -4.237 -14.713 1.00 92.88 120 PRO A C 1
ATOM 947 O O . PRO A 1 120 ? -3.365 -4.836 -13.850 1.00 92.88 120 PRO A O 1
ATOM 950 N N . PRO A 1 121 ? -3.337 -3.418 -15.588 1.00 87.12 121 PRO A N 1
ATOM 951 C CA . PRO A 1 121 ? -4.768 -3.097 -15.499 1.00 87.12 121 PRO A CA 1
ATOM 952 C C . PRO A 1 121 ? -5.720 -4.302 -15.551 1.00 87.12 121 PRO A C 1
ATOM 954 O O . PRO A 1 121 ? -6.798 -4.247 -14.966 1.00 87.12 121 PRO A O 1
ATOM 957 N N . ASP A 1 122 ? -5.318 -5.375 -16.232 1.00 88.94 122 ASP A N 1
ATOM 958 C CA . ASP A 1 122 ? -6.051 -6.632 -16.418 1.00 88.94 122 ASP A CA 1
ATOM 959 C C . ASP A 1 122 ? -6.030 -7.554 -15.188 1.00 88.94 122 ASP A C 1
ATOM 961 O O . ASP A 1 122 ? -6.828 -8.482 -15.117 1.00 88.94 122 ASP A O 1
ATOM 965 N N . ARG A 1 123 ? -5.157 -7.297 -14.203 1.00 89.00 123 ARG A N 1
ATOM 966 C CA . ARG A 1 123 ? -5.067 -8.079 -12.950 1.00 89.00 123 ARG A CA 1
ATOM 967 C C . ARG A 1 123 ? -5.314 -7.229 -11.712 1.00 89.00 123 ARG A C 1
ATOM 969 O O . ARG A 1 123 ? -4.773 -7.488 -10.638 1.00 89.00 123 ARG A O 1
ATOM 976 N N . ARG A 1 124 ? -6.080 -6.157 -11.882 1.00 90.19 124 ARG A N 1
ATOM 977 C CA . ARG A 1 124 ? -6.487 -5.285 -10.787 1.00 90.19 124 ARG A CA 1
ATOM 978 C C . ARG A 1 124 ? -7.355 -6.080 -9.796 1.00 90.19 124 ARG A C 1
ATOM 980 O O . ARG A 1 124 ? -8.309 -6.702 -10.248 1.00 90.19 124 ARG A O 1
ATOM 987 N N . PRO A 1 125 ? -7.096 -6.012 -8.476 1.00 90.81 125 PRO A N 1
ATOM 988 C CA . PRO A 1 125 ? -7.966 -6.647 -7.491 1.00 90.81 125 PRO A CA 1
ATOM 989 C C . PRO A 1 125 ? -9.407 -6.118 -7.584 1.00 90.81 125 PRO A C 1
ATOM 991 O O . PRO A 1 125 ? -9.628 -4.903 -7.672 1.00 90.81 125 PRO A O 1
ATOM 994 N N . ASP A 1 126 ? -10.381 -7.029 -7.549 1.00 85.88 126 ASP A N 1
ATOM 995 C CA . ASP A 1 126 ? -11.795 -6.744 -7.854 1.00 85.88 126 ASP A CA 1
ATOM 996 C C . ASP A 1 126 ? -12.441 -5.734 -6.900 1.00 85.88 126 ASP A C 1
ATOM 998 O O . ASP A 1 126 ? -13.384 -5.024 -7.244 1.00 85.88 126 ASP A O 1
ATOM 1002 N N . ASN A 1 127 ? -11.915 -5.639 -5.686 1.00 85.56 127 ASN A N 1
ATOM 1003 C CA . ASN A 1 127 ? -12.469 -4.824 -4.616 1.00 85.56 127 ASN A CA 1
ATOM 1004 C C . ASN A 1 127 ? -11.863 -3.414 -4.516 1.00 85.56 127 ASN A C 1
ATOM 1006 O O . ASN A 1 127 ? -12.165 -2.680 -3.569 1.00 85.56 127 ASN A O 1
ATOM 1010 N N . LEU A 1 128 ? -11.013 -3.017 -5.469 1.00 88.94 128 LEU A N 1
ATOM 1011 C CA . LEU A 1 128 ? -10.480 -1.661 -5.509 1.00 88.94 128 LEU A CA 1
ATOM 1012 C C . LEU A 1 128 ? -11.508 -0.696 -6.093 1.00 88.94 128 LEU A C 1
ATOM 1014 O O . LEU A 1 128 ? -11.891 -0.793 -7.261 1.00 88.94 128 LEU A O 1
ATOM 1018 N N . LEU A 1 129 ? -11.835 0.340 -5.333 1.00 87.25 129 LEU A N 1
ATOM 1019 C CA . LEU A 1 129 ? -12.611 1.481 -5.792 1.00 87.25 129 LEU A CA 1
ATOM 1020 C C . LEU A 1 129 ? -11.837 2.241 -6.878 1.00 87.25 129 LEU A C 1
ATOM 1022 O O . LEU A 1 129 ? -10.641 2.522 -6.747 1.00 87.25 129 LEU A O 1
ATOM 1026 N N . ARG A 1 130 ? -12.508 2.545 -7.996 1.00 79.50 130 ARG A N 1
ATOM 1027 C CA . ARG A 1 130 ? -11.944 3.364 -9.087 1.00 79.50 130 ARG A CA 1
ATOM 1028 C C . ARG A 1 130 ? -11.892 4.840 -8.702 1.00 79.50 130 ARG A C 1
ATOM 1030 O O . ARG A 1 130 ? -10.873 5.478 -8.932 1.00 79.50 130 ARG A O 1
ATOM 1037 N N . GLY A 1 131 ? -12.960 5.342 -8.084 1.00 77.31 131 GLY A N 1
ATOM 1038 C CA . GLY A 1 131 ? -12.975 6.638 -7.411 1.00 77.31 131 GLY A CA 1
ATOM 1039 C C . GLY A 1 131 ? -12.613 6.452 -5.943 1.00 77.31 131 GLY A C 1
ATOM 1040 O O . GLY A 1 131 ? -13.273 5.686 -5.246 1.00 77.31 131 GLY A O 1
ATOM 1041 N N . PHE A 1 132 ? -11.561 7.122 -5.485 1.00 81.69 132 PHE A N 1
ATOM 1042 C CA . PHE A 1 132 ? -11.121 7.075 -4.096 1.00 81.69 132 PHE A CA 1
ATOM 1043 C C . PHE A 1 132 ? -11.307 8.473 -3.483 1.00 81.69 132 PHE A C 1
ATOM 1045 O O . PHE A 1 132 ? -10.476 9.344 -3.727 1.00 81.69 132 PHE A O 1
ATOM 1052 N N . PRO A 1 133 ? -12.417 8.727 -2.762 1.00 81.50 133 PRO A N 1
ATOM 1053 C CA . PRO A 1 133 ? -12.841 10.078 -2.380 1.00 81.50 133 PRO A CA 1
ATOM 1054 C C . PRO A 1 133 ? -12.158 10.592 -1.102 1.00 81.50 133 PRO A C 1
ATOM 1056 O O . PRO A 1 133 ? -12.710 11.443 -0.413 1.00 81.50 133 PRO A O 1
ATOM 1059 N N . TYR A 1 134 ? -10.991 10.049 -0.754 1.00 84.81 134 TYR A N 1
ATOM 1060 C CA . TYR A 1 134 ? -10.251 10.429 0.445 1.00 84.81 134 TYR A CA 1
ATOM 1061 C C . TYR A 1 134 ? -8.917 11.046 0.065 1.00 84.81 134 TYR A C 1
ATOM 1063 O O . TYR A 1 134 ? -8.242 10.577 -0.858 1.00 84.81 134 TYR A O 1
ATOM 1071 N N . ASP A 1 135 ? -8.512 12.048 0.836 1.00 86.25 135 ASP A N 1
ATOM 1072 C CA . ASP A 1 135 ? -7.184 12.622 0.723 1.00 86.25 135 ASP A CA 1
ATOM 1073 C C . ASP A 1 135 ? -6.141 11.580 1.118 1.00 86.25 135 ASP A C 1
ATOM 1075 O O . ASP A 1 135 ? -6.122 11.058 2.233 1.00 86.25 135 ASP A O 1
ATOM 1079 N N . VAL A 1 136 ? -5.269 11.252 0.168 1.00 86.94 136 VAL A N 1
ATOM 1080 C CA . VAL A 1 136 ? -4.159 10.335 0.410 1.00 86.94 136 VAL A CA 1
ATO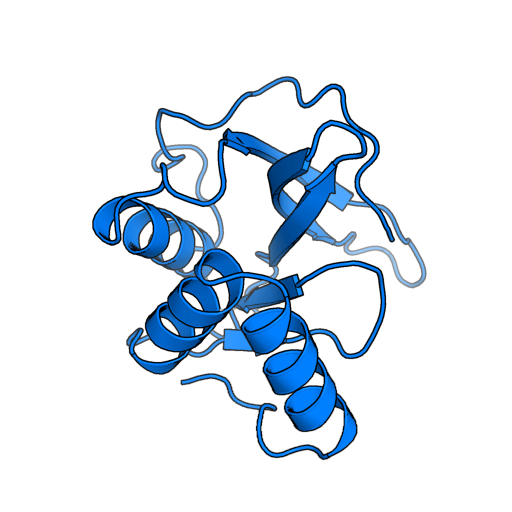M 1081 C C . VAL A 1 136 ? -3.014 11.152 1.008 1.00 86.94 136 VAL A C 1
ATOM 1083 O O . VAL A 1 136 ? -2.484 12.026 0.305 1.00 86.94 136 VAL A O 1
ATOM 1086 N N . PRO A 1 137 ? -2.573 10.873 2.246 1.00 85.25 137 PRO A N 1
ATOM 1087 C CA . PRO A 1 137 ? -1.510 11.644 2.871 1.00 85.25 137 PRO A CA 1
ATOM 1088 C C . PRO A 1 137 ? -0.226 11.579 2.044 1.00 85.25 137 PRO A C 1
ATOM 1090 O O . PRO A 1 137 ? -0.013 10.645 1.257 1.00 85.25 137 PRO A O 1
ATOM 1093 N N . ARG A 1 138 ? 0.611 12.609 2.170 1.00 79.56 138 ARG A N 1
ATOM 1094 C CA . ARG A 1 138 ? 1.919 12.634 1.509 1.00 79.56 138 ARG A CA 1
ATOM 1095 C C . ARG A 1 138 ? 2.832 11.578 2.108 1.00 79.56 138 ARG A C 1
ATOM 1097 O O . ARG A 1 138 ? 2.747 11.307 3.327 1.00 79.56 138 ARG A O 1
#

Secondary structure (DSSP, 8-state):
-BTTTTSHHHHHHHHHHHHH-HHHHHHHHHHHHSSS-EEE-SSSSSEEEEE-SEETTEE---EEEEEE-TTS-EEEEEEEE-SSTT---EEEEEEEEE-TT---HHHHHHHHHHHHTT--GGG--TT-BSS--SPPP-